Protein AF-A0A2G5ZCZ8-F1 (afdb_monomer_lite)

Foldseek 3Di:
DVVVVVLVVVCPPPPDSVVSVVVVVCCVVCVCVVVPPD

Sequence (38 aa):
NNKTKVMKRNAYGFRRFDHFRAKILLNIQYKEIGVHLG

Structure (mmCIF, N/CA/C/O backbone):
data_AF-A0A2G5ZCZ8-F1
#
_entry.id   AF-A0A2G5ZCZ8-F1
#
loop_
_atom_site.group_PDB
_atom_site.id
_atom_site.type_symbol
_atom_site.label_atom_id
_atom_site.label_alt_id
_atom_site.label_comp_id
_atom_site.label_asym_id
_atom_site.label_entity_id
_atom_site.label_seq_id
_atom_site.pdbx_PDB_ins_code
_atom_site.Cartn_x
_atom_site.Cartn_y
_atom_site.Cartn_z
_atom_site.occupancy
_atom_site.B_iso_or_equiv
_atom_site.auth_seq_id
_atom_site.auth_comp_id
_atom_site.auth_asym_id
_atom_site.auth_atom_id
_atom_site.pdbx_PDB_model_num
ATOM 1 N N . ASN A 1 1 ? 1.833 3.203 18.249 1.00 71.81 1 ASN A N 1
ATOM 2 C CA . ASN A 1 1 ? 2.397 2.897 16.910 1.00 71.81 1 ASN A CA 1
ATOM 3 C C . ASN A 1 1 ? 1.738 3.781 15.846 1.00 71.81 1 ASN A C 1
ATOM 5 O O . ASN A 1 1 ? 0.550 3.626 15.575 1.00 71.81 1 ASN A O 1
ATOM 9 N N . ASN A 1 2 ? 2.486 4.735 15.282 1.00 85.69 2 ASN A N 1
ATOM 10 C CA . ASN A 1 2 ? 1.955 5.759 14.372 1.00 85.69 2 ASN A CA 1
ATOM 11 C C . ASN A 1 2 ? 1.617 5.205 12.971 1.00 85.69 2 ASN A C 1
ATOM 13 O O . ASN A 1 2 ? 0.624 5.608 12.368 1.00 85.69 2 ASN A O 1
ATOM 17 N N . LYS A 1 3 ? 2.381 4.215 12.484 1.00 83.88 3 LYS A N 1
ATOM 18 C CA . LYS A 1 3 ? 2.230 3.644 11.132 1.00 83.88 3 LYS A CA 1
ATOM 19 C C . LYS A 1 3 ? 0.913 2.892 10.967 1.00 83.88 3 LYS A C 1
ATOM 21 O O . LYS A 1 3 ? 0.217 3.070 9.973 1.00 83.88 3 LYS A O 1
ATOM 26 N N . THR A 1 4 ? 0.510 2.124 11.978 1.00 84.25 4 THR A N 1
ATOM 27 C CA . THR A 1 4 ? -0.782 1.422 11.971 1.00 84.25 4 THR A CA 1
ATOM 28 C C . THR A 1 4 ? -1.958 2.401 11.939 1.00 84.25 4 THR A C 1
ATOM 30 O O . THR A 1 4 ? -2.934 2.161 11.233 1.00 84.25 4 THR A O 1
ATOM 33 N N . LYS A 1 5 ? -1.863 3.539 12.649 1.00 90.38 5 LYS A N 1
ATOM 34 C CA . LYS A 1 5 ? -2.887 4.599 12.605 1.00 90.38 5 LYS A CA 1
ATOM 35 C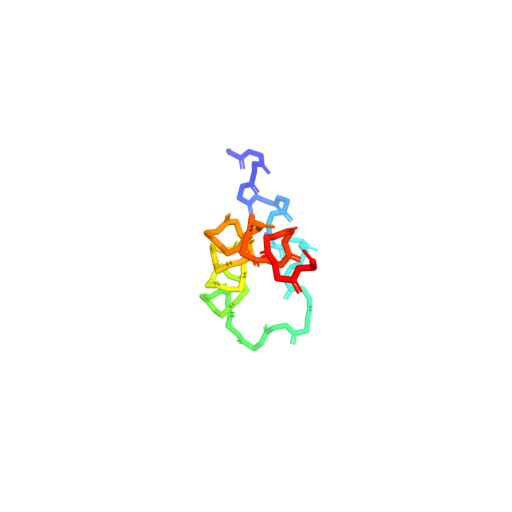 C . LYS A 1 5 ? -2.959 5.279 11.238 1.00 90.38 5 LYS A C 1
ATOM 37 O O . LYS A 1 5 ? -4.055 5.614 10.802 1.00 90.38 5 LYS A O 1
ATOM 42 N N . VAL A 1 6 ? -1.820 5.505 10.583 1.00 88.62 6 VAL A N 1
ATOM 43 C CA . VAL A 1 6 ? -1.778 6.053 9.218 1.00 88.62 6 VAL A CA 1
ATOM 44 C C . VAL A 1 6 ? -2.384 5.056 8.231 1.00 88.62 6 VAL A C 1
ATOM 46 O O . VAL A 1 6 ? -3.253 5.441 7.462 1.00 88.62 6 VAL A O 1
ATOM 49 N N . MET A 1 7 ? -2.034 3.768 8.305 1.00 85.44 7 MET A N 1
ATOM 50 C CA . MET A 1 7 ? -2.634 2.740 7.442 1.00 85.44 7 MET A CA 1
ATOM 51 C C . MET A 1 7 ? -4.155 2.664 7.597 1.00 85.44 7 MET A C 1
ATOM 53 O O . MET A 1 7 ? -4.865 2.680 6.601 1.00 85.44 7 MET A O 1
ATOM 57 N N . LYS A 1 8 ? -4.674 2.643 8.830 1.00 86.81 8 LYS A N 1
ATOM 58 C CA . LYS A 1 8 ? -6.128 2.614 9.065 1.00 86.81 8 LYS A CA 1
ATOM 59 C C . LYS A 1 8 ? -6.842 3.843 8.486 1.00 86.81 8 LYS A C 1
ATOM 61 O O . LYS A 1 8 ? -7.927 3.698 7.943 1.00 86.81 8 LYS A O 1
ATOM 66 N N . ARG A 1 9 ? -6.210 5.023 8.538 1.00 87.75 9 ARG A N 1
ATOM 67 C CA . ARG A 1 9 ? -6.709 6.261 7.911 1.00 87.75 9 ARG A CA 1
ATOM 68 C C . ARG A 1 9 ? -6.596 6.282 6.387 1.00 87.75 9 ARG A C 1
ATOM 70 O O . ARG A 1 9 ? -7.201 7.132 5.769 1.00 87.75 9 ARG A O 1
ATOM 77 N N . ASN A 1 10 ? -5.821 5.403 5.767 1.00 84.88 10 ASN A N 1
ATOM 78 C CA . ASN A 1 10 ? -5.741 5.319 4.304 1.00 84.88 10 ASN A CA 1
ATOM 79 C C . ASN A 1 10 ? -6.586 4.165 3.741 1.00 84.88 10 ASN A C 1
ATOM 81 O O . ASN A 1 10 ? -6.702 4.020 2.531 1.00 84.88 10 ASN A O 1
ATOM 85 N N . ALA A 1 11 ? -7.207 3.363 4.611 1.00 86.06 11 ALA A N 1
ATOM 86 C CA . ALA A 1 11 ? -8.029 2.216 4.239 1.00 86.06 11 ALA A CA 1
ATOM 87 C C . ALA A 1 11 ? -9.498 2.580 3.931 1.00 86.06 11 ALA A C 1
ATOM 89 O O . ALA A 1 11 ? -10.354 1.694 3.905 1.00 86.06 11 ALA A O 1
ATOM 90 N N . TYR A 1 12 ? -9.822 3.860 3.715 1.00 82.06 12 TYR A N 1
ATOM 91 C CA . TYR A 1 12 ? -11.181 4.270 3.355 1.00 82.06 12 TYR A CA 1
ATOM 92 C C . TYR A 1 12 ? -11.597 3.633 2.019 1.00 82.06 12 TYR A C 1
ATOM 94 O O . TYR A 1 12 ? -10.813 3.576 1.076 1.00 82.06 12 TYR A O 1
ATOM 102 N N . GLY A 1 13 ? -12.821 3.101 1.961 1.00 79.00 13 GLY A N 1
ATOM 103 C CA . GLY A 1 13 ? -13.338 2.376 0.792 1.00 79.00 13 GLY A CA 1
ATOM 104 C C . GLY A 1 13 ? -12.987 0.883 0.743 1.00 79.00 13 GLY A C 1
ATOM 105 O O . GLY A 1 13 ? -13.522 0.161 -0.096 1.00 79.00 13 GLY A O 1
ATOM 106 N N . PHE A 1 14 ? -12.157 0.373 1.660 1.00 82.31 14 PHE A N 1
ATOM 107 C CA . PHE A 1 14 ? -11.914 -1.065 1.782 1.00 82.31 14 PHE A CA 1
ATOM 108 C C . PHE A 1 14 ? -12.884 -1.690 2.781 1.00 82.31 14 PHE A C 1
ATOM 110 O O . PHE A 1 14 ? -12.904 -1.338 3.958 1.00 82.31 14 PHE A O 1
ATOM 117 N N . ARG A 1 15 ? -13.649 -2.689 2.327 1.00 83.56 15 ARG A N 1
ATOM 118 C CA . ARG A 1 15 ? -14.601 -3.432 3.171 1.00 83.56 15 ARG A CA 1
ATOM 119 C C . ARG A 1 15 ? -13.918 -4.183 4.325 1.00 83.56 15 ARG A C 1
ATOM 121 O O . ARG A 1 15 ? -14.546 -4.425 5.351 1.00 83.56 15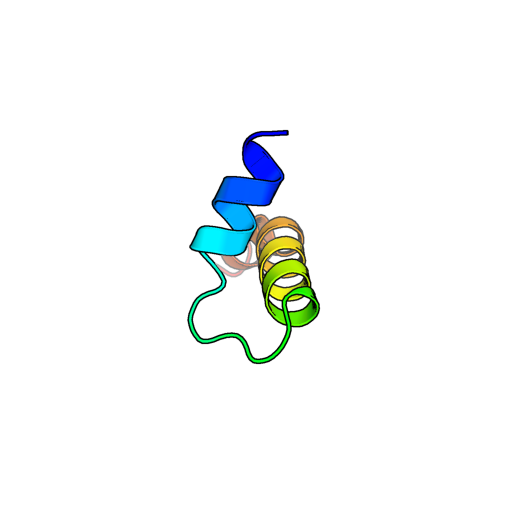 ARG A O 1
ATOM 128 N N . ARG A 1 16 ? -12.641 -4.559 4.167 1.00 85.88 16 ARG A N 1
ATOM 129 C CA . ARG A 1 16 ? -11.803 -5.194 5.201 1.00 85.88 16 ARG A CA 1
ATOM 130 C C . ARG A 1 16 ? -10.389 -4.616 5.161 1.00 85.88 16 ARG A C 1
ATOM 132 O O . ARG A 1 16 ? -9.810 -4.472 4.085 1.00 85.88 16 ARG A O 1
ATOM 139 N N . PHE A 1 17 ? -9.812 -4.354 6.334 1.00 84.00 17 PHE A N 1
ATOM 140 C CA . PHE A 1 17 ? -8.437 -3.853 6.465 1.00 84.00 17 PHE A CA 1
ATOM 141 C C . PHE A 1 17 ? -7.401 -4.815 5.860 1.00 84.00 17 PHE A C 1
ATOM 143 O O . PHE A 1 17 ? -6.396 -4.377 5.304 1.00 84.00 17 PHE A O 1
ATOM 150 N N . ASP A 1 18 ? -7.675 -6.119 5.894 1.00 86.50 18 ASP A N 1
ATOM 151 C CA . ASP A 1 18 ? -6.782 -7.144 5.347 1.00 86.50 18 ASP A CA 1
ATOM 152 C C . ASP A 1 18 ? -6.601 -7.007 3.831 1.00 86.50 18 ASP A C 1
ATOM 154 O O . ASP A 1 18 ? -5.489 -7.152 3.330 1.00 86.50 1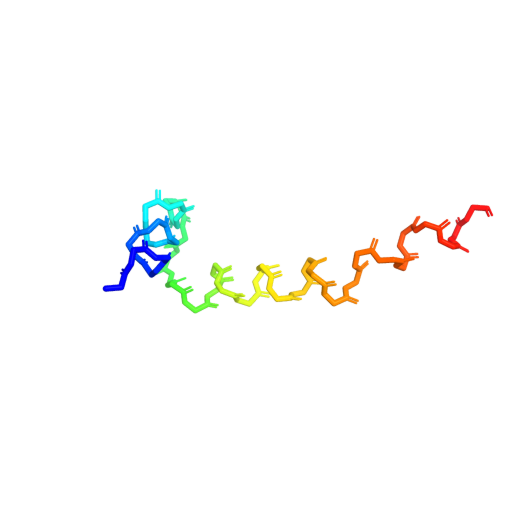8 ASP A O 1
ATOM 158 N N . HIS A 1 19 ? -7.655 -6.626 3.099 1.00 87.44 19 HIS A N 1
ATOM 159 C CA . HIS A 1 19 ? -7.563 -6.369 1.657 1.00 87.44 19 HIS A CA 1
ATOM 160 C C . HIS A 1 19 ? -6.694 -5.147 1.353 1.00 87.44 19 HIS A C 1
ATOM 162 O O . HIS A 1 19 ? -5.879 -5.177 0.433 1.00 87.44 19 HIS A O 1
ATOM 168 N N . PHE A 1 20 ? -6.833 -4.081 2.144 1.00 88.81 20 PHE A N 1
ATOM 169 C CA . PHE A 1 20 ? -5.977 -2.903 2.020 1.00 88.81 20 PHE A CA 1
ATOM 170 C C . PHE A 1 20 ? -4.506 -3.264 2.251 1.00 88.81 20 PHE A C 1
ATOM 172 O O . PHE A 1 20 ? -3.624 -2.864 1.491 1.00 88.81 20 PHE A O 1
ATOM 179 N N . ARG A 1 21 ? -4.245 -4.085 3.272 1.00 89.00 21 ARG A N 1
ATOM 180 C CA . ARG A 1 21 ? -2.898 -4.538 3.612 1.00 89.00 21 ARG A CA 1
ATOM 181 C C . ARG A 1 21 ? -2.302 -5.448 2.535 1.00 89.00 21 ARG A C 1
ATOM 183 O O . ARG A 1 21 ? -1.147 -5.250 2.167 1.00 89.00 21 ARG A O 1
ATOM 190 N N . ALA A 1 22 ? -3.084 -6.384 1.996 1.00 89.38 22 ALA A N 1
ATOM 191 C CA . ALA A 1 22 ? -2.672 -7.244 0.888 1.00 89.38 22 ALA A CA 1
ATOM 192 C C . ALA A 1 22 ? -2.329 -6.427 -0.369 1.00 89.38 22 ALA A C 1
ATOM 194 O O . ALA A 1 22 ? -1.292 -6.660 -0.982 1.00 89.38 22 ALA A O 1
ATOM 195 N N . LYS A 1 23 ? -3.129 -5.403 -0.702 1.00 87.38 23 LYS A N 1
ATOM 196 C CA . LYS A 1 23 ? -2.855 -4.497 -1.830 1.00 87.38 23 LYS A CA 1
ATOM 197 C C . LYS A 1 23 ? -1.511 -3.778 -1.687 1.00 87.38 23 LYS A C 1
ATOM 199 O O . LYS A 1 23 ? -0.757 -3.706 -2.652 1.00 87.38 23 LYS A O 1
ATOM 204 N N . ILE A 1 24 ? -1.207 -3.255 -0.497 1.00 88.38 24 ILE A N 1
ATOM 205 C CA . ILE A 1 24 ? 0.080 -2.595 -0.226 1.00 88.38 24 ILE A CA 1
ATOM 206 C C . ILE A 1 24 ? 1.239 -3.584 -0.380 1.00 88.38 24 ILE A C 1
ATOM 208 O O . ILE A 1 24 ? 2.237 -3.252 -1.012 1.00 88.38 24 ILE A O 1
ATOM 212 N N . LEU A 1 25 ? 1.107 -4.795 0.169 1.00 89.50 25 LEU A N 1
ATOM 213 C CA . LEU A 1 25 ? 2.148 -5.824 0.086 1.00 89.50 25 LEU A CA 1
ATOM 214 C C . LEU A 1 25 ? 2.432 -6.242 -1.356 1.00 89.50 25 LEU A C 1
ATOM 216 O O . LEU A 1 25 ? 3.592 -6.279 -1.750 1.00 89.50 25 LEU A O 1
ATOM 220 N N . LEU A 1 26 ? 1.388 -6.477 -2.153 1.00 89.31 26 LEU A N 1
ATOM 221 C CA . LEU A 1 26 ? 1.533 -6.781 -3.575 1.00 89.31 26 LEU A CA 1
ATOM 222 C C . LEU A 1 26 ? 2.196 -5.620 -4.325 1.00 89.31 26 LEU A C 1
ATOM 224 O O . LEU A 1 26 ? 3.103 -5.835 -5.118 1.00 89.31 26 LEU A O 1
ATOM 228 N N . ASN A 1 27 ? 1.809 -4.376 -4.044 1.00 86.69 27 ASN A N 1
ATOM 229 C CA . ASN A 1 27 ? 2.429 -3.224 -4.695 1.00 86.69 27 ASN A CA 1
ATOM 230 C C . ASN A 1 27 ? 3.928 -3.110 -4.367 1.00 86.69 27 ASN A C 1
ATOM 232 O O . ASN A 1 27 ? 4.721 -2.817 -5.251 1.00 86.69 27 ASN A O 1
ATOM 236 N N . ILE A 1 28 ? 4.323 -3.404 -3.123 1.00 87.25 28 ILE A N 1
ATOM 237 C CA . ILE A 1 28 ? 5.733 -3.439 -2.709 1.00 87.25 28 ILE A CA 1
ATOM 238 C C . ILE A 1 28 ? 6.479 -4.589 -3.395 1.00 87.25 28 ILE A C 1
ATOM 240 O O . ILE A 1 28 ? 7.573 -4.381 -3.909 1.00 87.25 28 ILE A O 1
ATOM 244 N N . GLN A 1 29 ? 5.895 -5.788 -3.405 1.00 86.06 29 GLN A N 1
ATOM 245 C CA . GLN A 1 29 ? 6.534 -6.997 -3.923 1.00 86.06 29 GLN A CA 1
ATOM 246 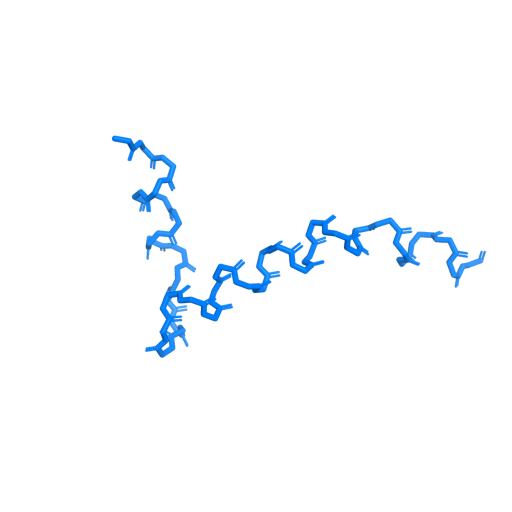C C . GLN A 1 29 ? 6.734 -6.950 -5.442 1.00 86.06 29 GLN A C 1
ATOM 248 O O . GLN A 1 29 ? 7.762 -7.392 -5.941 1.00 86.06 29 GLN A O 1
ATOM 253 N N . TYR A 1 30 ? 5.770 -6.387 -6.168 1.00 84.44 30 TYR A N 1
ATOM 254 C CA . TYR A 1 30 ? 5.778 -6.321 -7.629 1.00 84.44 30 TYR A CA 1
ATOM 255 C C . TYR A 1 30 ? 6.194 -4.942 -8.164 1.00 84.44 30 TYR A C 1
ATOM 257 O O . TYR A 1 30 ? 6.061 -4.682 -9.359 1.00 84.44 30 TYR A O 1
ATOM 265 N N . LYS A 1 31 ? 6.724 -4.060 -7.304 1.00 79.88 31 LYS A N 1
ATOM 266 C CA . LYS A 1 31 ? 7.115 -2.684 -7.656 1.00 79.88 31 LYS A CA 1
ATOM 267 C C . LYS A 1 31 ? 8.095 -2.620 -8.835 1.00 79.88 31 LYS A C 1
ATOM 269 O O . LYS A 1 31 ? 8.003 -1.724 -9.664 1.00 79.88 31 LYS A O 1
ATOM 274 N N . GLU A 1 32 ? 9.004 -3.587 -8.902 1.00 72.38 32 GLU A N 1
ATOM 275 C CA . GLU A 1 32 ? 10.104 -3.667 -9.876 1.00 72.38 32 GLU A CA 1
ATOM 276 C C . GLU A 1 32 ? 9.724 -4.451 -11.146 1.00 72.38 32 GLU A C 1
ATOM 278 O O . GLU A 1 32 ? 10.435 -4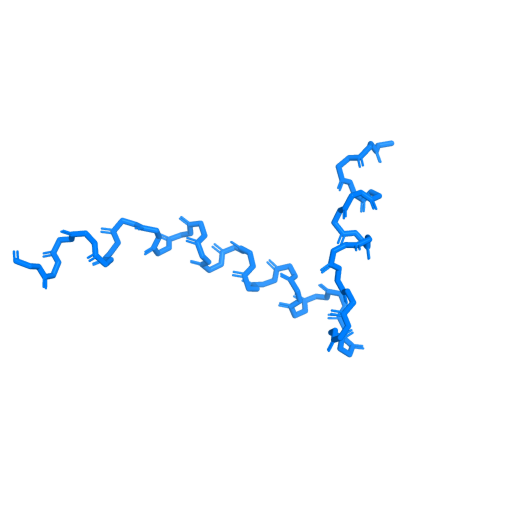.407 -12.148 1.00 72.38 32 GLU A O 1
ATOM 283 N N . ILE A 1 33 ? 8.603 -5.183 -11.127 1.00 70.00 33 ILE A N 1
ATOM 284 C CA . ILE A 1 33 ? 8.209 -6.066 -12.236 1.00 70.00 33 ILE A CA 1
ATOM 285 C C . ILE A 1 33 ? 7.663 -5.257 -13.419 1.00 70.00 33 ILE A C 1
ATOM 287 O O . ILE A 1 33 ? 7.900 -5.620 -14.565 1.00 70.00 33 ILE A O 1
ATOM 291 N N . GLY A 1 34 ? 7.025 -4.111 -13.165 1.00 62.50 34 GLY A N 1
ATOM 292 C CA . GLY A 1 34 ? 6.606 -3.184 -14.224 1.00 62.50 34 GLY A CA 1
ATOM 293 C C . GLY A 1 34 ? 7.745 -2.367 -1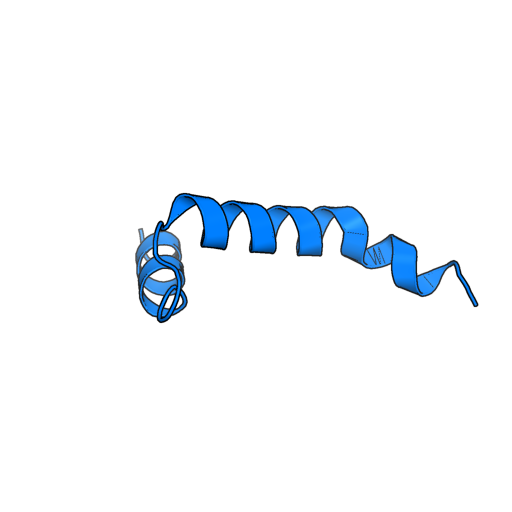4.850 1.00 62.50 34 GLY A C 1
ATOM 294 O O . GLY A 1 34 ? 7.531 -1.756 -15.888 1.00 62.50 34 GLY A O 1
ATOM 295 N N . VAL A 1 35 ? 8.936 -2.345 -14.237 1.00 61.12 35 VAL A N 1
ATOM 296 C CA . VAL A 1 35 ? 10.102 -1.581 -14.728 1.00 61.12 35 VAL A CA 1
ATOM 297 C C . VAL A 1 35 ? 10.911 -2.380 -15.758 1.00 61.12 35 VAL A C 1
ATOM 299 O O . VAL A 1 35 ? 11.519 -1.789 -16.640 1.00 61.12 35 VAL A O 1
ATOM 302 N N . HIS A 1 36 ? 10.883 -3.714 -15.685 1.00 59.06 36 HIS A N 1
ATOM 303 C CA . HIS A 1 36 ? 11.667 -4.607 -16.553 1.00 59.06 36 HIS A CA 1
ATOM 304 C C . HIS A 1 36 ? 10.887 -5.175 -17.757 1.00 59.06 36 HIS A C 1
ATOM 306 O O . HIS A 1 36 ? 11.430 -5.976 -18.511 1.00 59.06 36 HIS A O 1
ATOM 312 N N . LEU A 1 37 ? 9.617 -4.796 -17.931 1.00 60.56 37 LEU A N 1
ATOM 313 C CA . LEU A 1 37 ? 8.751 -5.201 -19.053 1.00 60.56 37 LEU A CA 1
ATOM 314 C C . LEU A 1 37 ? 8.707 -4.135 -20.172 1.00 60.56 37 LEU A C 1
ATOM 316 O O . LEU A 1 37 ? 7.673 -3.969 -20.821 1.00 60.56 37 LEU A O 1
ATOM 320 N N . GLY A 1 38 ? 9.802 -3.392 -20.360 1.00 48.19 38 GLY A N 1
ATOM 321 C CA . GLY A 1 38 ? 9.966 -2.347 -21.376 1.00 48.19 38 GLY A CA 1
ATOM 322 C C . GLY A 1 38 ? 11.194 -2.582 -22.237 1.00 48.19 38 GLY A C 1
ATOM 323 O O . GLY A 1 38 ? 12.232 -2.969 -21.658 1.00 48.19 38 GLY A O 1
#

pLDDT: mean 81.22, std 10.23, range [48.19, 90.38]

Radius of gyration: 12.61 Å; chains: 1; bounding box: 26×14×38 Å

Secondary structure (DSSP, 8-state):
-HHHHHHHHH-TT-SSHHHHHHHHHHHHHTTTTTTS--